Protein AF-A0AAW4YD54-F1 (afdb_monomer)

Mean predicted aligned error: 2.87 Å

Structure (mmCIF, N/CA/C/O backbone):
data_AF-A0AAW4YD54-F1
#
_entry.id   AF-A0AAW4YD54-F1
#
loop_
_atom_site.group_PDB
_atom_site.id
_atom_site.type_symbol
_atom_site.label_atom_id
_atom_site.label_alt_id
_atom_site.label_comp_id
_atom_site.label_asym_id
_atom_site.label_entity_id
_atom_site.label_seq_id
_atom_site.pdbx_PDB_ins_code
_atom_site.Cartn_x
_atom_site.Cartn_y
_atom_site.Cartn_z
_atom_site.occupancy
_atom_site.B_iso_or_equiv
_atom_site.auth_seq_id
_atom_site.auth_comp_id
_atom_site.auth_asym_id
_atom_site.auth_atom_id
_atom_site.pdbx_PDB_model_num
ATOM 1 N N . ASN A 1 1 ? -15.721 6.781 13.736 1.00 83.06 1 ASN A N 1
ATOM 2 C CA . ASN A 1 1 ? -14.738 7.371 12.798 1.00 83.06 1 ASN A CA 1
ATOM 3 C C . ASN A 1 1 ? -15.036 6.882 11.395 1.00 83.06 1 ASN A C 1
ATOM 5 O O . ASN A 1 1 ? -15.384 5.717 11.258 1.00 83.06 1 ASN A O 1
ATOM 9 N N . GLU A 1 2 ? -14.919 7.748 10.388 1.00 94.00 2 GLU A N 1
ATOM 10 C CA . GLU A 1 2 ? -15.297 7.439 8.998 1.00 94.00 2 GLU A CA 1
ATOM 11 C C . GLU A 1 2 ? -14.517 6.256 8.405 1.00 94.00 2 GLU A C 1
ATOM 13 O O . GLU A 1 2 ? -15.123 5.366 7.824 1.00 94.00 2 GLU A O 1
ATOM 18 N N . LEU A 1 3 ? -13.205 6.164 8.655 1.00 94.81 3 LEU A N 1
ATOM 19 C CA . LEU A 1 3 ? -12.399 5.008 8.231 1.00 94.81 3 LEU A CA 1
ATOM 20 C C . LEU A 1 3 ? -12.946 3.682 8.770 1.00 94.81 3 LEU A C 1
ATOM 22 O O . LEU A 1 3 ? -13.074 2.728 8.017 1.00 94.81 3 LEU A O 1
ATOM 26 N N . ASN A 1 4 ? -13.364 3.631 10.040 1.00 96.62 4 ASN A N 1
ATOM 27 C CA . ASN A 1 4 ? -13.979 2.420 10.592 1.00 96.62 4 ASN A CA 1
ATOM 28 C C . ASN A 1 4 ? -15.296 2.085 9.888 1.00 96.62 4 ASN A C 1
ATOM 30 O O . ASN A 1 4 ? -15.600 0.911 9.719 1.00 96.62 4 ASN A O 1
ATOM 34 N N . ARG A 1 5 ? -16.079 3.089 9.480 1.00 98.12 5 ARG A N 1
ATOM 35 C CA . ARG A 1 5 ? -17.308 2.856 8.717 1.00 98.12 5 ARG A CA 1
ATOM 36 C C . ARG A 1 5 ? -16.974 2.239 7.359 1.00 98.12 5 ARG A C 1
ATOM 38 O O . ARG A 1 5 ? -17.508 1.188 7.048 1.00 98.12 5 ARG A O 1
ATOM 45 N N . LEU A 1 6 ? -16.051 2.845 6.610 1.00 98.12 6 LEU A N 1
ATOM 46 C CA . LEU A 1 6 ? -15.631 2.374 5.284 1.00 98.12 6 LEU A CA 1
ATOM 47 C C . LEU A 1 6 ? -14.956 0.993 5.331 1.00 98.12 6 LEU A C 1
ATOM 49 O O . LEU A 1 6 ? -15.223 0.137 4.491 1.00 98.12 6 LEU A O 1
ATOM 53 N N . ASN A 1 7 ? -14.135 0.732 6.350 1.00 97.81 7 ASN A N 1
ATOM 54 C CA . ASN A 1 7 ? -13.505 -0.572 6.552 1.00 97.81 7 ASN A CA 1
ATOM 55 C C . ASN A 1 7 ? -14.538 -1.691 6.715 1.00 97.81 7 ASN A C 1
ATOM 57 O O . ASN A 1 7 ? -14.340 -2.766 6.160 1.00 97.81 7 ASN A O 1
ATOM 61 N N . ASN A 1 8 ? -15.642 -1.426 7.418 1.00 97.88 8 ASN A N 1
ATOM 62 C CA . ASN A 1 8 ? -16.706 -2.402 7.679 1.00 97.88 8 ASN A CA 1
ATOM 63 C C . ASN A 1 8 ? -17.852 -2.357 6.649 1.00 97.88 8 ASN A C 1
ATOM 65 O O . ASN A 1 8 ? -18.841 -3.063 6.813 1.00 97.88 8 ASN A O 1
ATOM 69 N N . ASP A 1 9 ? -17.764 -1.506 5.624 1.00 98.38 9 ASP A N 1
ATOM 70 C CA . ASP A 1 9 ? -18.777 -1.398 4.575 1.00 98.38 9 ASP A CA 1
ATOM 71 C C . ASP A 1 9 ? -18.424 -2.345 3.422 1.00 98.38 9 ASP A C 1
ATOM 73 O O . ASP A 1 9 ? -17.478 -2.092 2.674 1.00 98.38 9 ASP A O 1
ATOM 77 N N . ASP A 1 10 ? -19.165 -3.443 3.277 1.00 97.88 10 ASP A N 1
ATOM 78 C CA . ASP A 1 10 ? -18.925 -4.460 2.241 1.00 97.88 10 ASP A CA 1
ATOM 79 C C . ASP A 1 10 ? -19.137 -3.931 0.812 1.00 97.88 10 ASP A C 1
ATOM 81 O O . ASP A 1 10 ? -18.659 -4.534 -0.147 1.00 97.88 10 ASP A O 1
ATOM 85 N N . SER A 1 11 ? -19.807 -2.782 0.645 1.00 98.38 11 SER A N 1
ATOM 86 C CA . SER A 1 11 ? -19.927 -2.122 -0.661 1.00 98.38 11 SER A CA 1
ATOM 87 C C . SER A 1 11 ? -18.661 -1.354 -1.066 1.00 98.38 11 SER A C 1
ATOM 89 O O . SER A 1 11 ? -18.503 -0.985 -2.230 1.00 98.38 11 SER A O 1
ATOM 91 N N . VAL A 1 12 ? -17.741 -1.129 -0.121 1.00 98.19 12 VAL A N 1
ATOM 92 C CA . VAL A 1 12 ? -16.474 -0.423 -0.332 1.00 98.19 12 VAL A CA 1
ATOM 93 C C . VAL A 1 12 ? -15.349 -1.433 -0.528 1.00 98.19 12 VAL A C 1
ATOM 95 O O . VAL A 1 12 ? -14.913 -2.082 0.422 1.00 98.19 12 VAL A O 1
ATOM 98 N N . SER A 1 13 ? -14.837 -1.527 -1.755 1.00 97.75 13 SER A N 1
ATOM 99 C CA . SER A 1 13 ? -13.740 -2.442 -2.109 1.00 97.75 13 SER A CA 1
ATOM 100 C C . SER A 1 13 ? -12.345 -1.879 -1.831 1.00 97.75 13 SER A C 1
ATOM 102 O O . SER A 1 13 ? -11.381 -2.633 -1.795 1.00 97.75 13 SER A O 1
ATOM 104 N N . GLY A 1 14 ? -12.219 -0.562 -1.665 1.00 97.00 14 GLY A N 1
ATOM 105 C CA . GLY A 1 14 ? -10.927 0.097 -1.544 1.00 97.00 14 GLY A CA 1
ATOM 106 C C . GLY A 1 14 ? -11.028 1.489 -0.936 1.00 97.00 14 GLY A C 1
ATOM 107 O O . GLY A 1 14 ? -12.047 2.16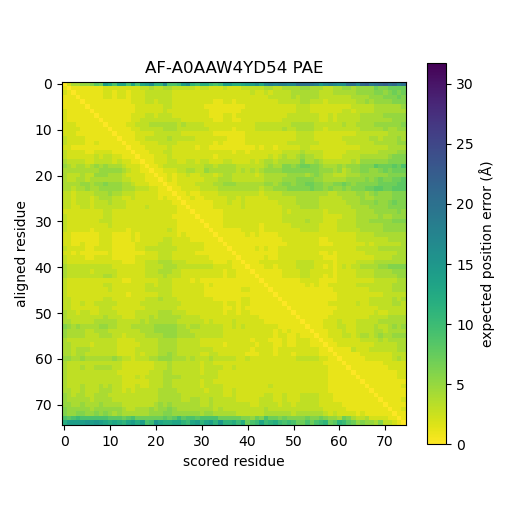7 -1.070 1.00 97.00 14 GLY A O 1
ATOM 108 N N . ILE A 1 15 ? -9.967 1.902 -0.254 1.00 97.25 15 ILE A N 1
ATOM 109 C CA . ILE A 1 15 ? -9.837 3.175 0.445 1.00 97.25 15 ILE A CA 1
ATOM 110 C C . ILE A 1 15 ? -8.507 3.796 0.035 1.00 97.25 15 ILE A C 1
ATOM 112 O O . ILE A 1 15 ? -7.448 3.197 0.204 1.00 97.25 15 ILE A O 1
ATOM 116 N N . LEU A 1 16 ? -8.586 5.021 -0.476 1.00 95.06 16 LEU A N 1
ATOM 117 C CA . LEU A 1 16 ? -7.445 5.845 -0.850 1.00 95.06 16 LEU A CA 1
ATOM 118 C C . LEU A 1 16 ? -7.456 7.111 0.008 1.00 95.06 16 LEU A C 1
ATOM 120 O O . LEU A 1 16 ? -8.502 7.749 0.155 1.00 95.06 16 LEU A O 1
ATOM 124 N N . VAL A 1 17 ? -6.301 7.496 0.550 1.00 92.88 17 VAL A N 1
ATOM 125 C CA . VAL A 1 17 ? -6.1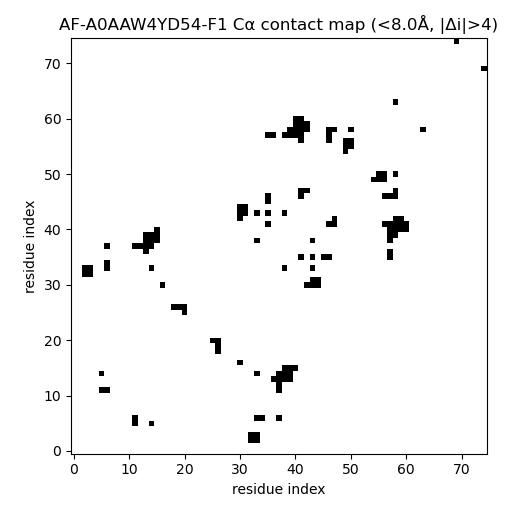51 8.741 1.312 1.00 92.88 17 VAL A CA 1
ATOM 126 C C . VAL A 1 17 ? -5.174 9.654 0.594 1.00 92.88 17 VAL A C 1
ATOM 128 O O . VAL A 1 17 ? -3.998 9.342 0.453 1.00 92.88 17 VAL A O 1
ATOM 131 N N . GLN A 1 18 ? -5.656 10.826 0.187 1.00 91.75 18 GLN A N 1
ATOM 132 C CA . GLN A 1 18 ? -4.812 11.811 -0.474 1.00 91.75 18 GLN A CA 1
ATOM 133 C C . GLN A 1 18 ? -3.877 12.501 0.529 1.00 91.75 18 GLN A C 1
ATOM 135 O O . GLN A 1 18 ? -4.330 13.129 1.487 1.00 91.75 18 GLN A O 1
ATOM 140 N N . VAL A 1 19 ? -2.575 12.429 0.258 1.00 89.00 19 VAL A N 1
ATOM 141 C CA . VAL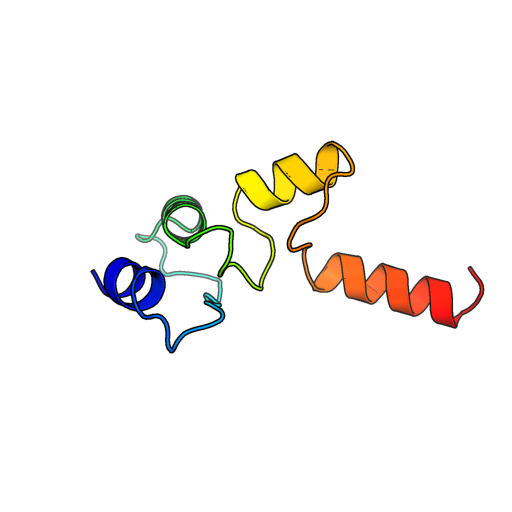 A 1 19 ? -1.500 13.141 0.972 1.00 89.00 19 VAL A CA 1
ATOM 142 C C . VAL A 1 19 ? -1.039 14.383 0.176 1.00 89.00 19 VAL A C 1
ATOM 144 O O . VAL A 1 19 ? -1.240 14.415 -1.045 1.00 89.00 19 VAL A O 1
ATOM 147 N N . PRO A 1 20 ? -0.439 15.417 0.814 1.00 92.62 20 PRO A N 1
ATOM 148 C CA . PRO A 1 20 ? -0.092 15.506 2.237 1.00 92.62 20 PRO A CA 1
ATOM 149 C C . PRO A 1 20 ? -1.300 15.811 3.126 1.00 92.62 20 PRO A C 1
ATOM 151 O O . PRO A 1 20 ? -2.225 16.520 2.727 1.00 92.62 20 PRO A O 1
ATOM 154 N N . LEU A 1 21 ? -1.265 15.317 4.362 1.00 91.75 21 LEU A N 1
ATOM 155 C CA . LEU A 1 21 ? -2.286 15.637 5.359 1.00 91.75 21 LEU A CA 1
ATOM 156 C C . LEU A 1 21 ? -1.954 16.932 6.127 1.00 91.75 21 LEU A C 1
ATOM 158 O O . LEU A 1 21 ? -0.807 17.391 6.140 1.00 91.75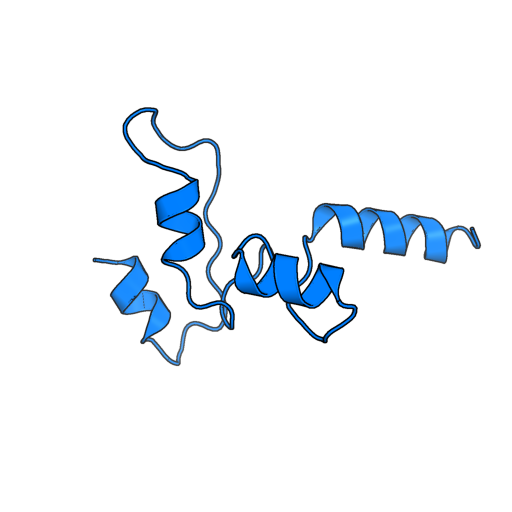 21 LEU A O 1
ATOM 162 N N . PRO A 1 22 ? -2.939 17.556 6.803 1.00 95.75 22 PRO A N 1
ATOM 163 C CA . PRO A 1 22 ? -2.663 18.656 7.722 1.00 95.75 22 PRO A CA 1
ATOM 164 C C . PRO A 1 22 ? -1.646 18.247 8.797 1.00 95.75 22 PRO A C 1
ATOM 166 O O . PRO A 1 22 ? -1.713 17.136 9.309 1.00 95.75 22 PRO A O 1
ATOM 169 N N . LYS A 1 23 ? -0.758 19.162 9.211 1.00 95.06 23 LYS A N 1
ATOM 170 C CA . LYS A 1 23 ? 0.376 18.870 10.120 1.00 95.06 23 LYS A CA 1
ATOM 171 C C . LYS A 1 23 ? -0.006 18.188 11.438 1.00 95.06 23 LYS A C 1
ATOM 173 O O . LYS A 1 23 ? 0.795 17.456 12.005 1.00 95.06 23 LYS A O 1
ATOM 178 N N . GLN A 1 24 ? -1.202 18.461 11.953 1.00 96.12 24 GLN A N 1
ATOM 179 C CA . GLN A 1 24 ? -1.714 17.847 13.180 1.00 96.12 24 GLN A CA 1
ATOM 180 C C . GLN A 1 24 ? -2.211 16.400 13.000 1.00 96.12 24 GLN A C 1
ATOM 182 O O . GLN A 1 24 ? -2.543 15.743 13.985 1.00 96.12 24 GLN A O 1
ATOM 187 N N . VAL A 1 25 ? -2.305 15.909 11.763 1.00 93.88 25 VAL A N 1
ATOM 188 C CA . VAL A 1 25 ? -2.763 14.561 11.430 1.00 93.88 25 VAL A CA 1
ATOM 189 C C . VAL A 1 25 ? -1.549 13.697 11.114 1.00 93.88 25 VAL A C 1
ATOM 191 O O . VAL A 1 25 ? -0.717 14.041 10.283 1.00 93.88 25 VAL A O 1
ATOM 194 N N . SER A 1 26 ? -1.448 12.555 11.788 1.00 94.06 26 SER A N 1
ATOM 195 C CA . SER A 1 26 ? -0.397 11.579 11.510 1.00 94.06 26 SER A CA 1
ATOM 196 C C . SER A 1 26 ? -0.796 10.725 10.311 1.00 94.06 26 SER A C 1
ATOM 198 O O . SER A 1 26 ? -1.733 9.936 10.411 1.00 94.06 26 SER A O 1
ATOM 200 N N . GLU A 1 27 ? -0.063 10.861 9.207 1.00 92.44 27 GLU A N 1
ATOM 201 C CA . GLU A 1 27 ? -0.208 10.010 8.016 1.00 92.44 27 GLU A CA 1
ATOM 202 C C . GLU A 1 27 ? -0.061 8.529 8.372 1.00 92.44 27 GLU A C 1
ATOM 204 O O . GLU A 1 27 ? -0.923 7.732 8.021 1.00 92.44 27 GLU A O 1
ATOM 209 N N . GLN A 1 28 ? 0.943 8.182 9.184 1.00 91.88 28 GLN A N 1
ATOM 210 C CA . GLN A 1 28 ? 1.146 6.817 9.672 1.00 91.88 28 GLN A CA 1
ATOM 211 C C . GLN A 1 28 ? -0.106 6.248 10.362 1.00 91.88 28 GLN A C 1
ATOM 213 O O . GLN A 1 28 ? -0.548 5.157 10.016 1.00 91.88 28 GLN A O 1
ATOM 218 N N . LYS A 1 29 ? -0.726 6.998 11.286 1.00 94.75 29 LYS A N 1
ATOM 219 C CA . LYS A 1 29 ? -1.951 6.541 11.970 1.00 94.75 29 LYS A CA 1
ATOM 220 C C . LYS A 1 29 ? -3.130 6.359 11.020 1.00 94.75 29 LYS A C 1
ATOM 222 O O . LYS A 1 29 ? -4.004 5.548 11.302 1.00 94.75 29 LYS A O 1
ATOM 227 N N . ILE A 1 30 ? -3.199 7.149 9.950 1.00 93.69 30 ILE A N 1
ATOM 228 C CA . ILE A 1 30 ? -4.255 7.018 8.946 1.00 93.69 30 ILE A CA 1
ATOM 229 C C . ILE A 1 30 ? -4.029 5.765 8.101 1.00 93.69 30 ILE A C 1
ATOM 231 O O . ILE A 1 30 ? -4.964 4.989 7.941 1.00 93.69 30 ILE A O 1
ATOM 235 N N . LEU A 1 31 ? -2.800 5.535 7.635 1.00 92.25 31 LEU A N 1
ATOM 236 C CA . LEU A 1 31 ? -2.444 4.350 6.852 1.00 92.25 31 LEU A CA 1
ATOM 237 C C . LEU A 1 31 ? -2.651 3.055 7.648 1.00 92.25 31 LEU A C 1
ATOM 239 O O . LEU A 1 31 ? -3.259 2.125 7.137 1.00 92.25 31 LEU A O 1
ATOM 243 N N . GLU A 1 32 ? -2.239 3.015 8.919 1.00 94.69 32 GLU A N 1
ATOM 244 C CA . GLU A 1 32 ? -2.463 1.872 9.826 1.00 94.69 32 GLU A CA 1
ATOM 245 C C . GLU A 1 32 ? -3.944 1.643 10.176 1.00 94.69 32 GLU A C 1
ATOM 247 O O . GLU A 1 32 ? -4.318 0.568 10.642 1.00 94.69 32 GLU A O 1
ATOM 252 N N . ALA A 1 33 ? -4.801 2.652 9.997 1.00 95.88 33 ALA A N 1
ATOM 253 C CA . ALA A 1 33 ? -6.227 2.541 10.287 1.00 95.88 33 ALA A CA 1
ATOM 254 C C . ALA A 1 33 ? -7.045 1.990 9.109 1.00 95.88 33 ALA A C 1
ATOM 256 O O . ALA A 1 33 ? -8.217 1.667 9.300 1.00 95.88 33 ALA A O 1
ATOM 257 N N . ILE A 1 34 ? -6.482 1.902 7.902 1.00 96.81 34 ILE A N 1
ATOM 258 C CA . ILE A 1 34 ? -7.142 1.302 6.735 1.00 96.81 34 ILE A CA 1
ATOM 259 C C . ILE A 1 34 ? -7.010 -0.222 6.836 1.00 96.81 34 ILE A C 1
ATOM 261 O O . ILE A 1 34 ? -5.941 -0.729 7.149 1.00 96.81 34 ILE A O 1
ATOM 265 N N . ASN A 1 35 ? -8.083 -0.977 6.579 1.00 97.62 35 ASN A N 1
ATOM 266 C CA . ASN A 1 35 ? -7.978 -2.435 6.483 1.00 97.62 35 ASN A CA 1
ATOM 267 C C . ASN A 1 35 ? -6.983 -2.789 5.353 1.00 97.62 35 ASN A C 1
ATOM 269 O O . ASN A 1 35 ? -7.201 -2.322 4.235 1.00 97.62 35 ASN A O 1
ATOM 273 N N . PRO A 1 36 ? -5.945 -3.619 5.589 1.00 97.19 36 PRO A N 1
ATOM 274 C CA . PRO A 1 36 ? -4.985 -4.019 4.556 1.00 97.19 36 PRO A CA 1
ATOM 275 C C . PRO A 1 36 ? -5.627 -4.539 3.264 1.00 97.19 36 PRO A C 1
ATOM 277 O O . PRO A 1 36 ? -5.097 -4.307 2.183 1.00 97.19 36 PRO A O 1
ATOM 280 N N . GLU A 1 37 ? -6.781 -5.205 3.360 1.00 97.19 37 GLU A N 1
ATOM 281 C CA . GLU A 1 37 ? -7.523 -5.740 2.207 1.00 97.19 37 GLU A CA 1
ATOM 282 C C . GLU A 1 37 ? -8.263 -4.665 1.396 1.00 97.19 37 GLU A C 1
ATOM 284 O O . GLU A 1 37 ? -8.748 -4.938 0.302 1.00 97.19 37 GLU A O 1
ATOM 289 N N . LYS A 1 38 ? -8.357 -3.443 1.927 1.00 97.81 38 LYS A N 1
ATOM 290 C CA . LYS A 1 38 ? -8.943 -2.272 1.264 1.00 97.81 38 LYS A CA 1
ATOM 291 C C . LYS A 1 38 ? -7.904 -1.179 0.992 1.00 97.81 38 LYS A C 1
ATOM 293 O O . LYS A 1 38 ? -8.270 -0.111 0.515 1.00 97.81 38 LYS A O 1
ATOM 298 N N . ASP A 1 39 ? -6.627 -1.409 1.284 1.00 96.75 39 ASP A N 1
ATOM 299 C CA . ASP A 1 39 ? -5.543 -0.450 1.057 1.00 96.75 39 ASP A CA 1
ATOM 300 C C . ASP A 1 39 ? -5.056 -0.515 -0.398 1.00 96.75 39 ASP A C 1
ATOM 302 O O . ASP A 1 39 ? -4.111 -1.225 -0.738 1.00 96.75 39 ASP A O 1
ATOM 306 N N . VAL A 1 40 ? -5.725 0.239 -1.273 1.00 95.38 40 VAL A N 1
ATOM 307 C CA . VAL A 1 40 ? -5.430 0.246 -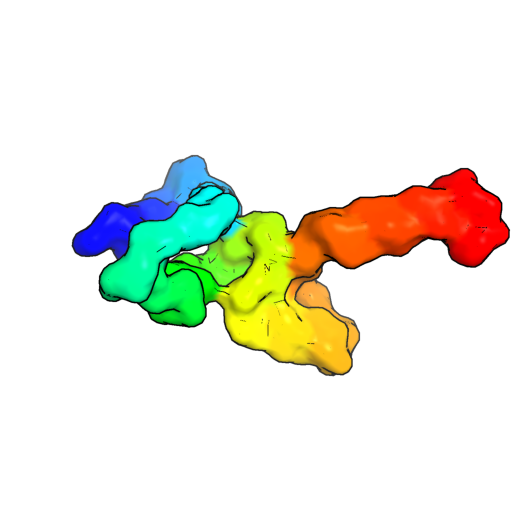2.718 1.00 95.38 40 VAL A CA 1
ATOM 308 C C . VAL A 1 40 ? -4.114 0.940 -3.066 1.00 95.38 40 VAL A C 1
ATOM 310 O O . VAL A 1 40 ? -3.610 0.766 -4.173 1.00 95.38 40 VAL A O 1
ATOM 313 N N . ASP A 1 41 ? -3.562 1.715 -2.133 1.00 93.31 41 ASP A N 1
ATOM 314 C CA . ASP A 1 41 ? -2.275 2.393 -2.290 1.00 93.31 41 ASP A CA 1
ATOM 315 C C . ASP A 1 41 ? -1.095 1.507 -1.858 1.00 93.31 41 ASP A C 1
ATOM 317 O O . ASP A 1 41 ? 0.053 1.816 -2.171 1.00 93.31 41 ASP A O 1
ATOM 321 N N . GLY A 1 42 ? -1.359 0.393 -1.165 1.00 94.62 42 GLY A N 1
ATOM 322 C CA . GLY A 1 42 ? -0.356 -0.590 -0.757 1.00 94.62 42 GLY A CA 1
ATOM 323 C C . GLY A 1 42 ? 0.620 -0.095 0.315 1.00 94.62 42 GLY A C 1
ATOM 324 O O . GLY A 1 42 ? 1.684 -0.692 0.482 1.00 94.62 42 GLY A O 1
ATOM 325 N N . PHE A 1 43 ? 0.301 0.993 1.024 1.00 94.56 43 PHE A N 1
ATOM 326 C CA . PHE A 1 43 ? 1.180 1.608 2.028 1.00 94.56 43 PHE A CA 1
ATOM 327 C C . PHE A 1 43 ? 0.898 1.169 3.467 1.00 94.56 43 PHE A C 1
ATOM 329 O O . PHE A 1 43 ? 1.646 1.539 4.376 1.00 94.56 43 PHE A O 1
ATOM 336 N N . HIS A 1 44 ? -0.135 0.361 3.705 1.00 96.69 44 HIS A N 1
ATOM 337 C CA . HIS A 1 44 ? -0.348 -0.251 5.007 1.00 96.69 44 HIS A CA 1
ATOM 338 C C . HIS A 1 44 ? 0.880 -1.114 5.374 1.00 96.69 44 HIS A C 1
ATOM 340 O O . HIS A 1 44 ? 1.317 -1.928 4.554 1.00 96.69 44 HIS A O 1
ATOM 346 N N . PRO A 1 45 ? 1.430 -1.032 6.605 1.00 95.75 45 PRO A N 1
ATOM 347 C CA . PRO A 1 45 ? 2.639 -1.773 6.983 1.00 95.75 45 PRO A CA 1
ATOM 348 C C . PRO A 1 45 ? 2.575 -3.288 6.733 1.00 95.75 45 PRO A C 1
ATOM 350 O O . PRO A 1 45 ? 3.570 -3.883 6.337 1.00 95.75 45 PRO A O 1
ATOM 353 N N . ILE A 1 46 ? 1.403 -3.910 6.913 1.00 97.38 46 ILE A N 1
ATOM 354 C CA . ILE A 1 46 ? 1.157 -5.320 6.538 1.00 97.38 46 ILE A CA 1
ATOM 355 C C . ILE A 1 46 ? 1.392 -5.562 5.040 1.00 97.38 46 ILE A C 1
ATOM 357 O O . ILE A 1 46 ? 2.053 -6.537 4.697 1.00 97.38 46 ILE A O 1
ATOM 361 N N . ASN A 1 47 ? 0.891 -4.694 4.160 1.00 97.56 47 ASN A N 1
ATOM 362 C CA . ASN A 1 47 ? 1.038 -4.858 2.716 1.00 97.56 47 ASN A CA 1
ATOM 363 C C . ASN A 1 47 ? 2.499 -4.665 2.283 1.00 97.56 47 ASN A C 1
ATOM 365 O O . ASN A 1 47 ? 3.040 -5.483 1.546 1.00 97.56 47 ASN A O 1
ATOM 369 N N . ILE A 1 48 ? 3.185 -3.662 2.837 1.00 96.19 48 ILE A N 1
ATOM 370 C CA . ILE A 1 48 ? 4.628 -3.472 2.623 1.00 96.19 48 ILE A CA 1
ATOM 371 C C . ILE A 1 48 ? 5.441 -4.659 3.156 1.00 96.19 48 ILE A C 1
ATOM 373 O O . ILE A 1 48 ? 6.373 -5.117 2.498 1.00 96.19 48 ILE A O 1
ATOM 377 N N . GLY A 1 49 ? 5.090 -5.174 4.336 1.00 97.31 49 GLY A N 1
ATOM 378 C CA . GLY A 1 49 ? 5.747 -6.330 4.939 1.00 97.31 49 GLY A CA 1
ATOM 379 C C . GLY A 1 49 ? 5.599 -7.585 4.084 1.00 97.31 49 GLY A C 1
ATOM 380 O O . GLY A 1 49 ? 6.597 -8.249 3.823 1.00 97.31 49 GLY A O 1
ATOM 381 N N . LYS A 1 50 ? 4.385 -7.864 3.593 1.00 97.94 50 LYS A N 1
ATOM 382 C CA . LYS A 1 50 ? 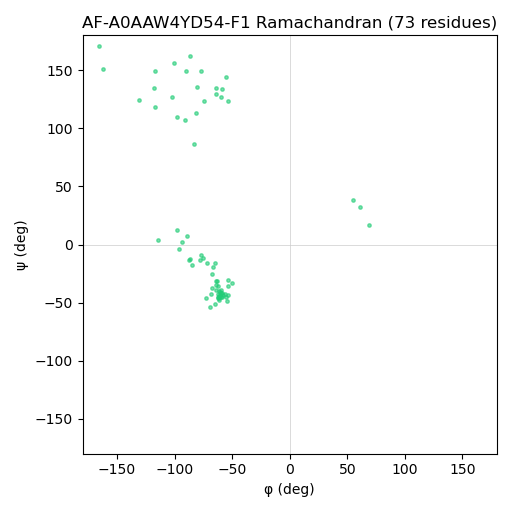4.109 -8.961 2.655 1.00 97.94 50 LYS A CA 1
ATOM 383 C C . LYS A 1 50 ? 4.898 -8.813 1.357 1.00 97.94 50 LYS A C 1
ATOM 385 O O . LYS A 1 50 ? 5.549 -9.762 0.943 1.00 97.94 50 LYS A O 1
ATOM 390 N N . LEU A 1 51 ? 4.929 -7.611 0.777 1.00 96.94 51 LEU A N 1
ATOM 391 C CA . LEU A 1 51 ? 5.737 -7.326 -0.411 1.00 96.94 51 LEU A CA 1
ATOM 392 C C . LEU A 1 51 ? 7.225 -7.614 -0.162 1.00 96.94 51 LEU A C 1
ATOM 394 O O . LEU A 1 51 ? 7.889 -8.206 -1.005 1.00 96.94 51 LEU A O 1
ATOM 398 N N . TYR A 1 52 ? 7.755 -7.219 0.998 1.00 97.44 52 TYR A N 1
ATOM 399 C CA . TYR A 1 52 ? 9.164 -7.425 1.340 1.00 97.44 52 TYR A CA 1
ATOM 400 C C . TYR A 1 52 ? 9.561 -8.908 1.421 1.00 97.44 52 TYR A C 1
ATOM 402 O O . TYR A 1 52 ? 10.703 -9.251 1.118 1.00 97.44 52 TYR A O 1
ATOM 410 N N . ILE A 1 53 ? 8.631 -9.780 1.816 1.00 97.94 53 ILE A N 1
ATOM 411 C CA . ILE A 1 53 ? 8.839 -11.234 1.900 1.00 97.94 53 ILE A CA 1
ATOM 412 C C . ILE A 1 53 ? 8.317 -11.996 0.671 1.00 97.94 53 ILE A C 1
ATOM 414 O O . ILE A 1 53 ? 8.237 -13.221 0.723 1.00 97.94 53 ILE A O 1
ATOM 418 N N . ASP A 1 54 ? 7.983 -11.289 -0.414 1.00 96.19 54 ASP A N 1
ATOM 419 C CA . ASP A 1 54 ? 7.454 -11.854 -1.666 1.00 96.19 54 ASP A CA 1
ATOM 420 C C . ASP A 1 54 ? 6.115 -12.612 -1.503 1.00 96.19 54 ASP A C 1
ATOM 422 O O . ASP A 1 54 ? 5.816 -13.584 -2.197 1.00 96.19 54 ASP A O 1
ATOM 426 N N . GLU A 1 55 ? 5.272 -12.166 -0.567 1.00 97.88 55 GLU A N 1
ATOM 427 C CA . GLU A 1 55 ? 3.894 -12.640 -0.416 1.00 97.88 55 GLU A CA 1
ATOM 428 C C . GLU A 1 55 ? 2.905 -11.811 -1.248 1.00 97.88 55 GLU A C 1
ATOM 430 O O . GLU A 1 55 ? 3.062 -10.603 -1.434 1.00 97.88 55 GLU A O 1
ATOM 435 N N . GLN A 1 56 ? 1.817 -12.448 -1.700 1.00 95.56 56 GLN A N 1
ATOM 436 C CA . GLN A 1 56 ? 0.750 -11.755 -2.425 1.00 95.56 56 GLN A CA 1
ATOM 437 C C . GLN A 1 56 ? 0.044 -10.711 -1.552 1.00 95.56 56 GLN A C 1
ATOM 439 O O . GLN A 1 56 ? -0.415 -10.992 -0.442 1.00 95.56 56 GLN A O 1
ATOM 444 N N . THR A 1 57 ? -0.075 -9.499 -2.090 1.00 96.44 57 THR A N 1
ATOM 445 C CA . THR A 1 57 ? -0.615 -8.334 -1.387 1.00 96.44 57 THR A CA 1
ATOM 446 C C . THR A 1 57 ? -0.940 -7.199 -2.362 1.00 96.44 57 THR A C 1
ATOM 448 O O . THR A 1 57 ? -0.542 -7.242 -3.527 1.00 96.44 57 THR A O 1
ATOM 451 N N . PHE A 1 58 ? -1.617 -6.153 -1.880 1.00 95.88 58 PHE A N 1
ATOM 452 C CA . PHE A 1 58 ? -1.580 -4.851 -2.542 1.00 95.88 58 PHE A CA 1
ATOM 453 C C . PHE A 1 58 ? -0.160 -4.291 -2.506 1.00 95.88 58 PHE A C 1
ATOM 455 O O . PHE A 1 58 ? 0.506 -4.331 -1.470 1.00 95.88 58 PHE A O 1
ATOM 462 N N . VAL A 1 59 ? 0.296 -3.777 -3.644 1.00 96.25 59 VAL A N 1
ATOM 463 C CA . VAL A 1 59 ? 1.634 -3.211 -3.817 1.00 96.25 59 VAL A CA 1
ATOM 464 C C . VAL A 1 59 ? 1.525 -1.726 -4.153 1.00 96.25 59 VAL A C 1
ATOM 466 O O . VAL A 1 59 ? 0.565 -1.333 -4.820 1.00 96.25 59 VAL A O 1
ATOM 469 N N . PRO A 1 60 ? 2.503 -0.897 -3.750 1.00 96.00 60 PRO A N 1
ATOM 470 C CA . PRO A 1 60 ? 2.499 0.515 -4.091 1.00 96.00 60 PRO A CA 1
ATOM 471 C C . PRO A 1 60 ? 2.362 0.764 -5.595 1.00 96.00 60 PRO A C 1
ATOM 473 O O . PRO A 1 60 ? 3.171 0.291 -6.401 1.00 96.00 60 PRO A O 1
ATOM 476 N N . CYS A 1 61 ? 1.341 1.538 -5.965 1.00 92.94 61 CYS A N 1
ATOM 477 C CA . CYS A 1 61 ? 0.932 1.732 -7.356 1.00 92.94 61 CYS A CA 1
ATOM 478 C C . CYS A 1 61 ? 2.022 2.396 -8.218 1.00 92.94 61 CYS A C 1
ATOM 480 O O . CYS A 1 61 ? 2.203 2.022 -9.375 1.00 92.94 61 CYS A O 1
ATOM 482 N N . THR A 1 62 ? 2.804 3.324 -7.653 1.00 95.00 62 THR A N 1
ATOM 483 C CA . THR A 1 62 ? 3.884 4.017 -8.377 1.00 95.00 62 THR A CA 1
ATOM 484 C C . THR A 1 62 ? 5.067 3.090 -8.704 1.00 95.00 62 THR A C 1
ATOM 486 O O . THR A 1 62 ? 5.411 2.990 -9.882 1.00 95.00 62 THR A O 1
ATOM 489 N N . PRO A 1 63 ? 5.683 2.368 -7.740 1.00 95.44 63 PRO A N 1
ATOM 490 C CA . PRO A 1 63 ? 6.663 1.327 -8.053 1.00 95.44 63 PRO A CA 1
ATOM 491 C C . PRO A 1 63 ? 6.139 0.279 -9.036 1.00 95.44 63 PRO A C 1
ATOM 493 O O . PRO A 1 63 ? 6.844 -0.053 -9.984 1.00 95.44 63 PRO A O 1
ATOM 496 N N . LEU A 1 64 ? 4.896 -0.189 -8.868 1.00 95.75 64 LEU A N 1
ATOM 497 C CA . LEU A 1 64 ? 4.290 -1.139 -9.802 1.00 95.75 64 LEU A CA 1
ATOM 498 C C . LEU A 1 64 ? 4.191 -0.560 -11.220 1.00 95.75 64 LEU A C 1
ATOM 500 O O . LEU A 1 64 ? 4.531 -1.237 -12.185 1.00 95.75 64 LEU A O 1
ATOM 504 N N . GLY A 1 65 ? 3.780 0.702 -11.348 1.00 97.25 65 GLY A N 1
ATOM 505 C CA . GLY A 1 65 ? 3.729 1.398 -12.631 1.00 97.25 65 GLY A CA 1
ATOM 506 C C . GLY A 1 65 ? 5.101 1.501 -13.297 1.00 97.25 65 GLY A C 1
ATOM 507 O O . GLY A 1 65 ? 5.215 1.266 -14.495 1.00 97.25 65 GLY A O 1
ATOM 508 N N . ILE A 1 66 ? 6.158 1.781 -12.528 1.00 98.12 66 ILE A N 1
ATOM 509 C CA . ILE A 1 66 ? 7.538 1.778 -13.038 1.00 98.12 66 ILE A CA 1
ATOM 510 C C . ILE A 1 66 ? 7.921 0.383 -13.546 1.00 98.12 66 ILE A C 1
ATOM 512 O O . ILE A 1 66 ? 8.455 0.272 -14.647 1.00 98.12 66 ILE A O 1
ATOM 516 N N . MET A 1 67 ? 7.618 -0.675 -12.787 1.00 97.38 67 MET A N 1
ATOM 517 C CA . MET A 1 67 ? 7.898 -2.052 -13.209 1.00 97.38 67 MET A CA 1
ATOM 518 C C . MET A 1 67 ? 7.156 -2.422 -14.496 1.00 97.38 67 MET A C 1
ATOM 520 O O . MET A 1 67 ? 7.741 -3.053 -15.374 1.00 97.38 67 MET A O 1
ATOM 524 N N . GLU A 1 68 ? 5.901 -1.995 -14.648 1.00 98.06 68 GLU A N 1
ATOM 525 C CA . GLU A 1 68 ? 5.130 -2.247 -15.868 1.00 98.06 68 GLU A CA 1
ATOM 526 C C . GLU A 1 68 ? 5.696 -1.478 -17.071 1.00 98.06 68 GLU A C 1
ATOM 528 O O . GLU A 1 68 ? 5.759 -2.023 -18.170 1.00 98.06 68 GLU A O 1
ATOM 533 N N . ILE A 1 69 ? 6.181 -0.246 -16.870 1.00 98.44 69 ILE A N 1
ATOM 534 C CA . ILE A 1 69 ? 6.875 0.523 -17.916 1.00 98.44 69 ILE A CA 1
ATOM 535 C C . ILE A 1 69 ? 8.160 -0.189 -18.359 1.00 98.44 69 ILE A C 1
ATOM 537 O O . ILE A 1 69 ? 8.398 -0.300 -19.560 1.00 98.44 69 ILE A O 1
ATOM 541 N N . LEU A 1 70 ? 8.976 -0.680 -17.419 1.00 98.44 70 LEU A N 1
ATOM 542 C CA . LEU A 1 70 ? 10.208 -1.418 -17.729 1.00 98.44 70 LEU A CA 1
ATOM 543 C C . LEU A 1 70 ? 9.906 -2.699 -18.509 1.00 98.44 70 LEU A C 1
ATOM 545 O O . LEU A 1 70 ? 10.471 -2.920 -19.576 1.00 98.44 70 LEU A O 1
ATOM 549 N N . LYS A 1 71 ? 8.930 -3.473 -18.030 1.00 97.88 71 LYS A N 1
ATOM 550 C CA . LYS A 1 71 ? 8.456 -4.688 -18.692 1.00 97.88 71 LYS A CA 1
ATOM 551 C C . LYS A 1 71 ? 7.945 -4.411 -20.106 1.00 97.88 71 LYS A C 1
ATOM 553 O O . LYS A 1 71 ? 8.229 -5.180 -21.015 1.00 97.88 71 LYS A O 1
ATOM 558 N N . HIS A 1 72 ? 7.201 -3.323 -20.307 1.00 98.19 72 HIS A N 1
ATOM 559 C CA . HIS A 1 72 ? 6.712 -2.925 -21.629 1.00 98.19 72 HIS A CA 1
ATOM 560 C C . HIS A 1 72 ? 7.840 -2.489 -22.579 1.00 98.19 72 HIS A C 1
ATOM 562 O O . HIS A 1 72 ? 7.683 -2.567 -23.794 1.00 98.19 72 HIS A O 1
ATOM 568 N N . ALA A 1 73 ? 8.963 -2.024 -22.032 1.00 98.06 73 ALA A N 1
ATOM 569 C CA . ALA A 1 73 ? 10.156 -1.643 -22.780 1.00 98.06 73 ALA A CA 1
ATOM 570 C C . ALA A 1 73 ? 11.143 -2.809 -23.002 1.00 98.06 73 ALA A C 1
ATOM 572 O O . ALA A 1 73 ? 12.243 -2.559 -23.496 1.00 98.06 73 ALA A O 1
ATOM 573 N N . ASP A 1 74 ? 10.769 -4.045 -22.644 1.00 96.00 74 ASP A N 1
ATOM 574 C CA . ASP A 1 74 ? 11.623 -5.241 -22.681 1.00 96.00 74 ASP A CA 1
ATOM 575 C C . ASP A 1 74 ? 12.942 -5.081 -21.887 1.00 96.00 74 ASP A C 1
ATOM 577 O O . ASP A 1 74 ? 14.002 -5.554 -22.310 1.00 96.00 74 ASP A O 1
ATOM 581 N N . ILE A 1 75 ? 12.874 -4.394 -20.736 1.00 90.94 75 ILE A N 1
ATOM 582 C CA . ILE A 1 75 ? 13.979 -4.224 -19.771 1.00 90.94 75 ILE A CA 1
ATOM 583 C C . ILE A 1 75 ? 13.826 -5.196 -18.601 1.00 90.94 75 ILE A C 1
ATOM 585 O O . ILE A 1 75 ? 12.705 -5.288 -18.048 1.00 90.94 75 ILE A O 1
#

Foldseek 3Di:
DVQVVLQPDPVQQADDDDDDDDPVDDPLVVLCSHDQRRHQQQPNVVSVVCVVVVHDGRDHPVVVVVVVVCVVVVD

Organism: Staphylococcus aureus (NCBI:txid1280)

Solvent-accessible surface area (backbone atoms only — not comparable to full-atom values): 4538 Å² total; per-residue (Å²): 109,70,58,62,52,51,63,72,30,88,90,51,73,60,53,82,80,85,77,87,66,61,90,92,52,60,64,66,64,53,40,68,56,46,46,63,88,26,27,67,54,12,70,22,64,68,23,46,51,30,50,74,71,74,41,94,62,45,57,40,54,66,66,50,49,54,52,52,52,36,53,75,67,79,97

Nearest PDB structures (foldseek):
  6ape-assembly1_A  TM=9.784E-01  e=1.333E-06  Helicobacter pylori G27
  8wfc-assembly1_A-2  TM=9.219E-01  e=5.897E-07  Porphyromonas gingivalis
  6v6y-assembly1_A-2  TM=9.976E-01  e=2.146E-06  Thermus thermophilus HB8
  5zf1-assembly1_B  TM=9.908E-01  e=1.873E-06  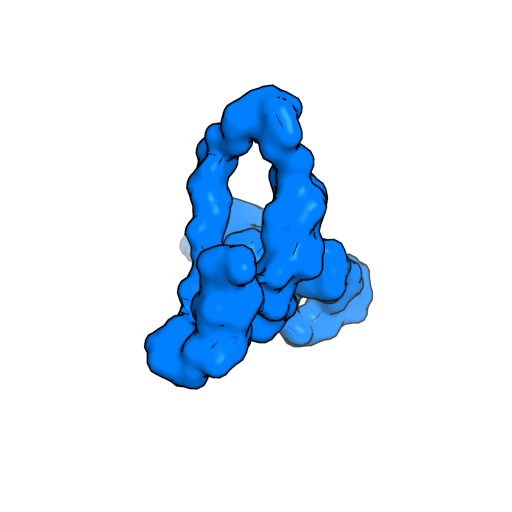Bombyx mori
  9ita-assembly1_A  TM=9.660E-01  e=1.527E-06  Homo sapiens

Sequence (75 aa):
NELNRLNNDDSVSGILVQVPLPKQVSEQKILEAINPEKDVDGFHPINIGKLYIDEQTFVPCTPLGIMEILKHADI

Secondary structure (DSSP, 8-state):
-HHHHHHT-TT---B--PSSPPTTS-HHHHHTTS-GGGBTT-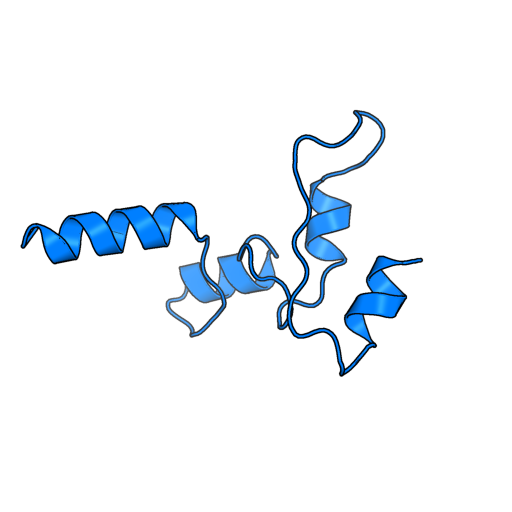-SHHHHHHHHTT-S----HHHHHHHHHHHHTT-

InterPro domains:
  IPR020630 Tetrahydrofolate dehydrogenase/cyclohydrolase, catalytic domain [PF00763] (2-41)
  IPR046346 Aminoacid dehydrogenase-like, N-terminal domain superfamily [SSF53223] (2-66)

Radius of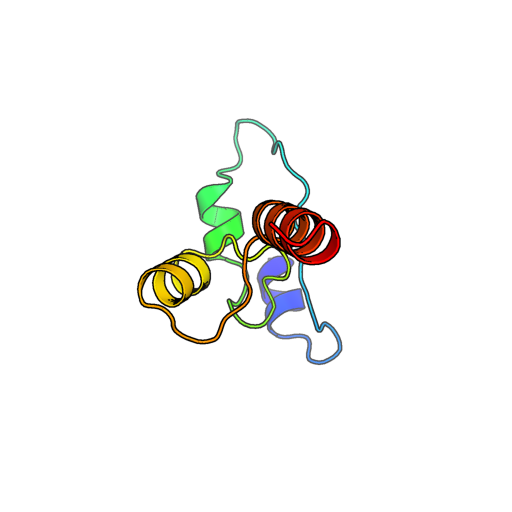 gyration: 14.21 Å; Cα contacts (8 Å, |Δi|>4): 71; chains: 1; bounding box: 34×32×36 Å

pLDDT: mean 95.78, std 2.57, range [83.06, 98.44]